Protein AF-A0A9E5FWW2-F1 (afdb_monomer)

Mean predicted aligned error: 11.04 Å

Solvent-accessible surface area (backbone atoms only — not comparable to full-atom values): 5131 Å² total; per-residue (Å²): 140,68,71,70,64,63,60,55,74,76,49,54,71,69,56,51,52,52,51,48,49,40,51,74,73,64,55,49,65,69,56,52,44,50,45,36,35,72,78,68,66,42,86,67,55,73,67,53,45,50,51,51,53,54,49,47,53,51,51,52,54,69,70,65,70,87,76,92,76,84,79,72,83,73,87,74,83,86,85,134

Foldseek 3Di:
DPPLVVLCVVDDPVLLVVLLVCVVVVHDLVRSQVCCCPVVVDHDDSVSSVSSSVVSVVVVVVVPPDDDDPPPPPPDDDDD

Secondary structure (DSSP, 8-state):
--HHHHHHTTS-HHHHHHHHHHHHTT--HHHHHHHHHHHS-----HHHHHHHHHHHHHHHHHH-SS--------------

Structure (mmCIF, N/CA/C/O backbone):
data_AF-A0A9E5FWW2-F1
#
_entry.id   AF-A0A9E5FWW2-F1
#
loop_
_atom_site.group_PDB
_atom_site.id
_atom_site.type_symbol
_atom_site.label_atom_id
_atom_site.label_alt_id
_atom_site.label_comp_id
_atom_site.label_asym_id
_atom_site.label_entity_id
_atom_site.label_seq_id
_atom_site.pdbx_PDB_ins_code
_atom_site.Cartn_x
_atom_site.Cartn_y
_atom_site.Cartn_z
_atom_site.occupancy
_atom_site.B_iso_or_equiv
_atom_site.auth_seq_id
_atom_site.auth_comp_id
_atom_site.auth_asym_id
_atom_site.auth_atom_id
_atom_site.pdbx_PDB_model_num
ATOM 1 N N . MET A 1 1 ? -2.817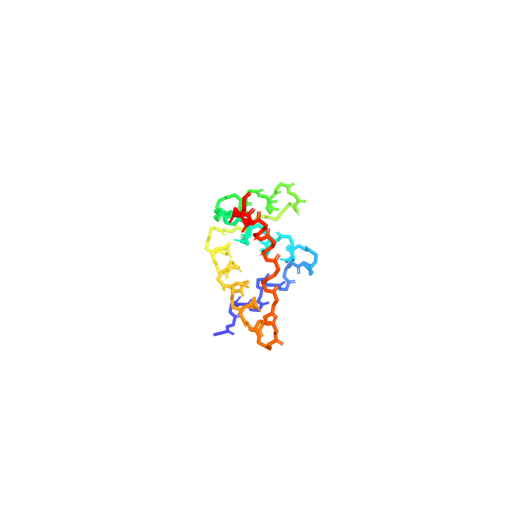 -19.083 -9.985 1.00 50.91 1 MET A N 1
ATOM 2 C CA . MET A 1 1 ? -3.408 -17.750 -10.234 1.00 50.91 1 MET A CA 1
ATOM 3 C C . MET A 1 1 ? -4.791 -17.594 -9.576 1.00 50.91 1 MET A C 1
ATOM 5 O O . MET A 1 1 ? -5.707 -17.123 -10.223 1.00 50.91 1 MET A O 1
ATOM 9 N N . ILE A 1 2 ? -4.983 -17.992 -8.305 1.00 54.53 2 ILE A N 1
ATOM 10 C CA . ILE A 1 2 ? -6.293 -17.847 -7.611 1.00 54.53 2 ILE A CA 1
ATOM 11 C C . ILE A 1 2 ? -6.207 -16.883 -6.411 1.00 54.53 2 ILE A C 1
ATOM 13 O O . ILE A 1 2 ? -7.192 -16.243 -6.070 1.00 54.53 2 ILE A O 1
ATOM 17 N N . HIS A 1 3 ? -5.026 -16.690 -5.814 1.00 53.66 3 HIS A N 1
ATOM 18 C CA . HIS A 1 3 ? -4.870 -15.794 -4.659 1.00 53.66 3 HIS A CA 1
ATOM 19 C C . HIS A 1 3 ? -4.946 -14.293 -5.010 1.00 53.66 3 HIS A C 1
ATOM 21 O O . HIS A 1 3 ? -5.428 -13.516 -4.193 1.00 53.66 3 HIS A O 1
ATOM 27 N N . SER A 1 4 ? -4.549 -13.903 -6.228 1.00 56.53 4 SER A N 1
ATOM 28 C CA . SER A 1 4 ? -4.494 -12.496 -6.6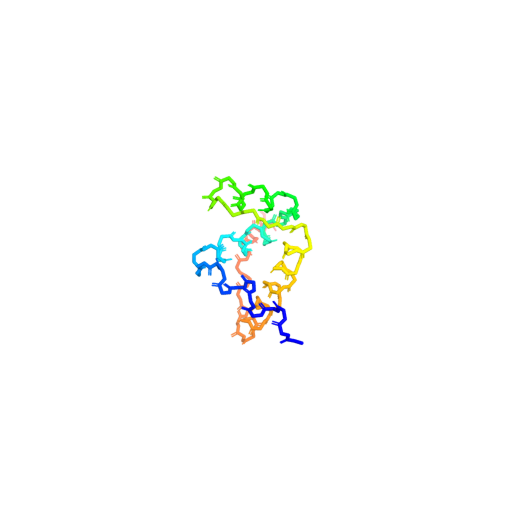75 1.00 56.53 4 SER A CA 1
ATOM 29 C C . SER A 1 4 ? -5.882 -11.828 -6.751 1.00 56.53 4 SER A C 1
ATOM 31 O O . SER A 1 4 ? -6.064 -10.694 -6.317 1.00 56.53 4 SER A O 1
ATOM 33 N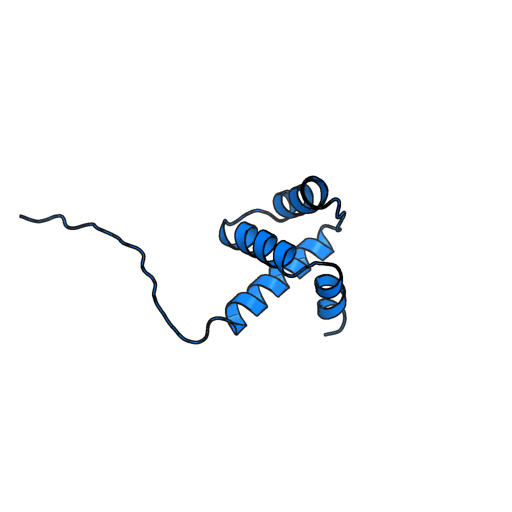 N . LEU A 1 5 ? -6.925 -12.564 -7.155 1.00 62.09 5 LEU A N 1
ATOM 34 C CA . LEU A 1 5 ? -8.274 -11.994 -7.291 1.00 62.09 5 LEU A CA 1
ATOM 35 C C . LEU A 1 5 ? -8.969 -11.735 -5.938 1.00 62.09 5 LEU A C 1
ATOM 37 O O . LEU A 1 5 ? -9.801 -10.837 -5.822 1.00 62.09 5 LEU A O 1
ATOM 41 N N . PHE A 1 6 ? -8.635 -12.508 -4.899 1.00 65.12 6 PHE A N 1
ATOM 42 C CA . PHE A 1 6 ? -9.293 -12.402 -3.592 1.00 65.12 6 PHE A CA 1
ATOM 43 C C . PHE A 1 6 ? -8.848 -11.166 -2.801 1.00 65.12 6 PHE A C 1
ATOM 45 O O . PHE A 1 6 ? -9.627 -10.615 -2.024 1.00 65.12 6 PHE A O 1
ATOM 52 N N . LEU A 1 7 ? -7.606 -10.717 -2.999 1.00 69.25 7 LEU A N 1
ATOM 53 C CA . LEU A 1 7 ? -7.056 -9.576 -2.274 1.00 69.25 7 LEU A CA 1
ATOM 54 C C . LEU A 1 7 ? -7.612 -8.247 -2.800 1.00 69.25 7 LEU A C 1
ATOM 56 O O . LEU A 1 7 ? -8.028 -7.402 -2.010 1.00 69.25 7 LEU A O 1
ATOM 60 N N . MET A 1 8 ? -7.687 -8.094 -4.126 1.00 67.88 8 MET A N 1
ATOM 61 C CA . MET A 1 8 ? -8.204 -6.878 -4.760 1.00 67.88 8 MET A CA 1
ATOM 62 C C . MET A 1 8 ? -9.702 -6.681 -4.516 1.00 67.88 8 MET A C 1
ATOM 64 O O . MET A 1 8 ? -10.136 -5.559 -4.293 1.00 67.88 8 MET A O 1
ATOM 68 N N . ALA A 1 9 ? -10.488 -7.761 -4.451 1.00 69.81 9 ALA A N 1
ATOM 69 C CA . ALA A 1 9 ? -11.921 -7.688 -4.157 1.00 69.81 9 ALA A CA 1
ATOM 70 C C . ALA A 1 9 ? -12.246 -7.162 -2.742 1.00 69.81 9 ALA A C 1
ATOM 72 O O . ALA A 1 9 ? -13.390 -6.802 -2.466 1.00 69.81 9 ALA A O 1
ATOM 73 N N . LYS A 1 10 ? -11.265 -7.132 -1.826 1.00 74.38 10 LYS A N 1
ATOM 74 C CA . LYS A 1 10 ? -11.429 -6.573 -0.473 1.00 74.38 10 LYS A CA 1
ATOM 75 C C . LYS A 1 10 ? -11.189 -5.062 -0.414 1.00 74.38 10 LYS A C 1
ATOM 77 O O . LYS A 1 10 ? -11.461 -4.478 0.633 1.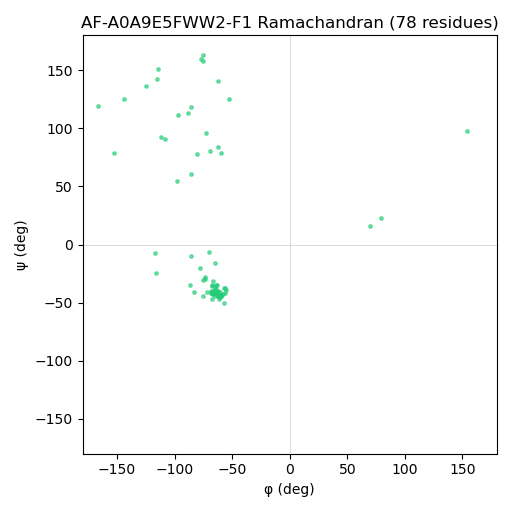00 74.38 10 LYS A O 1
ATOM 82 N N . LEU A 1 11 ? -10.672 -4.457 -1.483 1.00 82.25 11 LEU A N 1
ATOM 83 C CA . LEU A 1 11 ? -10.325 -3.040 -1.560 1.00 82.25 11 LEU A CA 1
ATOM 84 C C . LEU A 1 11 ? -11.208 -2.338 -2.595 1.00 82.25 11 LEU A C 1
ATOM 86 O O . LEU A 1 11 ? -11.531 -2.909 -3.634 1.00 82.25 11 LEU A O 1
ATOM 90 N N . SER A 1 12 ? -11.605 -1.095 -2.321 1.00 85.31 12 SER A N 1
ATOM 91 C CA . SER A 1 12 ? -12.287 -0.270 -3.324 1.00 85.31 12 SER A CA 1
ATOM 92 C C . SER A 1 12 ? -11.296 0.286 -4.349 1.00 85.31 12 SER A C 1
ATOM 94 O O . SER A 1 12 ? -10.102 0.396 -4.068 1.00 85.31 12 SER A O 1
ATOM 96 N N . GLU A 1 13 ? -11.786 0.689 -5.523 1.00 82.12 13 GLU A N 1
ATOM 9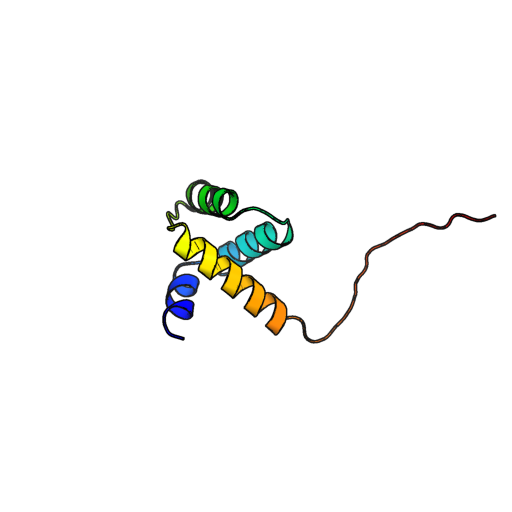7 C CA . GLU A 1 13 ? -10.954 1.313 -6.564 1.00 82.12 13 GLU A CA 1
ATOM 98 C C . GLU A 1 13 ? -10.200 2.550 -6.042 1.00 82.12 13 GLU A C 1
ATOM 100 O O . GLU A 1 13 ? -9.011 2.704 -6.319 1.00 82.12 13 GLU A O 1
ATOM 105 N N . ASP A 1 14 ? -10.842 3.370 -5.202 1.00 86.06 14 ASP A N 1
ATOM 106 C CA . ASP A 1 14 ? -10.222 4.546 -4.574 1.00 86.06 14 ASP A CA 1
ATOM 107 C C . ASP A 1 14 ? -9.052 4.171 -3.646 1.00 86.06 14 ASP A C 1
ATOM 109 O O . ASP A 1 14 ? -8.005 4.826 -3.635 1.00 86.06 14 ASP A O 1
ATOM 113 N N . GLN A 1 15 ? -9.206 3.094 -2.866 1.00 88.00 15 GLN A N 1
ATOM 114 C CA . GLN A 1 15 ? -8.144 2.578 -1.994 1.00 88.00 15 GLN A CA 1
ATOM 115 C C . GLN A 1 15 ? -6.982 2.041 -2.827 1.00 88.00 15 GLN A C 1
ATOM 117 O O . GLN A 1 15 ? -5.818 2.305 -2.532 1.00 88.00 15 GLN A O 1
ATOM 122 N N . LEU A 1 16 ? -7.307 1.331 -3.901 1.00 85.88 16 LEU A N 1
ATOM 123 C CA . LEU A 1 16 ? -6.358 0.788 -4.860 1.00 85.88 16 LEU A CA 1
ATOM 124 C C . LEU A 1 16 ? -5.524 1.884 -5.531 1.00 85.88 16 LEU A C 1
ATOM 126 O O . LEU A 1 16 ? -4.299 1.772 -5.588 1.00 85.88 16 LEU A O 1
ATOM 130 N N . GLN A 1 17 ? -6.158 2.979 -5.952 1.00 87.00 17 GLN A N 1
ATOM 131 C CA . GLN A 1 17 ? -5.460 4.148 -6.488 1.00 87.00 17 GLN A CA 1
ATOM 132 C C . GLN A 1 17 ? -4.516 4.779 -5.461 1.00 87.00 17 GLN A C 1
ATOM 134 O O . GLN A 1 17 ? -3.371 5.082 -5.792 1.00 87.00 17 GLN A O 1
ATOM 139 N N . LYS A 1 18 ? -4.953 4.938 -4.206 1.00 89.88 18 LYS A N 1
ATOM 140 C CA . LYS A 1 18 ? -4.104 5.478 -3.131 1.00 89.88 18 LYS A CA 1
ATOM 141 C C . LYS A 1 18 ? -2.877 4.611 -2.866 1.00 89.88 18 LYS A C 1
ATOM 143 O O . LYS A 1 18 ? -1.777 5.138 -2.730 1.00 89.88 18 LYS A O 1
ATOM 148 N N . ILE A 1 19 ? -3.049 3.292 -2.829 1.00 88.75 19 ILE A N 1
ATOM 149 C CA . ILE A 1 19 ? -1.939 2.358 -2.612 1.00 88.75 19 ILE A CA 1
ATOM 150 C C . ILE A 1 19 ? -0.992 2.382 -3.813 1.00 88.75 19 ILE A C 1
ATOM 152 O O . ILE A 1 19 ? 0.216 2.462 -3.619 1.00 88.75 19 ILE A O 1
ATOM 156 N N . SER A 1 20 ? -1.524 2.400 -5.039 1.00 86.88 20 SER A N 1
ATOM 157 C CA . SER A 1 20 ? -0.729 2.567 -6.260 1.00 86.88 20 SER A CA 1
ATOM 158 C C . SER A 1 20 ? 0.100 3.850 -6.227 1.00 86.88 20 SER A C 1
ATOM 160 O O . SER A 1 20 ? 1.272 3.826 -6.593 1.00 86.88 20 SER A O 1
ATOM 162 N N . GLN A 1 21 ? -0.477 4.957 -5.756 1.00 89.81 21 GLN A N 1
ATOM 163 C CA . GLN A 1 21 ? 0.240 6.218 -5.599 1.00 89.81 21 GLN A CA 1
ATOM 164 C C . GLN A 1 21 ? 1.399 6.074 -4.602 1.00 89.81 21 GLN A C 1
ATOM 166 O O . GLN A 1 21 ? 2.520 6.463 -4.909 1.00 89.81 21 GLN A O 1
ATOM 171 N N . TRP A 1 22 ? 1.176 5.458 -3.437 1.00 90.69 22 TRP A N 1
ATOM 172 C CA . TRP A 1 22 ? 2.252 5.235 -2.462 1.00 90.69 22 TRP A CA 1
ATOM 173 C C . TRP A 1 22 ? 3.356 4.322 -3.002 1.00 90.69 22 TRP A C 1
ATOM 175 O O . TRP A 1 22 ? 4.529 4.535 -2.704 1.00 90.69 22 TRP A O 1
ATOM 185 N N . VAL A 1 23 ? 3.001 3.325 -3.815 1.00 88.75 23 VAL A N 1
ATOM 186 C CA . VAL A 1 23 ? 3.970 2.458 -4.499 1.00 88.75 23 VAL A CA 1
ATOM 187 C C . VAL A 1 23 ? 4.800 3.260 -5.508 1.00 88.75 23 VAL A C 1
ATOM 189 O O . VAL A 1 23 ? 6.022 3.130 -5.512 1.00 88.75 23 VAL A O 1
ATOM 192 N N . GLN A 1 24 ? 4.172 4.136 -6.299 1.00 85.94 24 GLN A N 1
ATOM 193 C CA . GLN A 1 24 ? 4.862 5.036 -7.238 1.00 85.94 24 GLN A CA 1
ATOM 194 C C . GLN A 1 24 ? 5.771 6.049 -6.528 1.00 85.94 24 GLN A C 1
ATOM 196 O O . GLN A 1 24 ? 6.854 6.360 -7.016 1.00 85.94 24 GLN A O 1
ATOM 201 N N . GLU A 1 25 ? 5.366 6.521 -5.349 1.00 88.19 25 GLU A N 1
ATOM 202 C CA . GLU A 1 25 ? 6.175 7.375 -4.471 1.00 88.19 25 GLU A CA 1
ATOM 203 C C . GLU A 1 25 ? 7.361 6.620 -3.830 1.00 88.19 25 GLU A C 1
ATOM 205 O O . GLU A 1 25 ? 8.199 7.232 -3.167 1.00 88.19 25 GLU A O 1
ATOM 210 N N . GLY A 1 26 ? 7.458 5.298 -4.018 1.00 87.06 26 GLY A N 1
ATOM 211 C CA . GLY A 1 26 ? 8.533 4.467 -3.476 1.00 87.06 26 GLY A CA 1
ATOM 212 C C . GLY A 1 26 ? 8.355 4.108 -1.998 1.00 87.06 26 GLY A C 1
ATOM 213 O O . GLY A 1 26 ? 9.336 3.799 -1.316 1.00 87.06 26 GLY A O 1
ATOM 214 N N . ALA A 1 27 ? 7.126 4.150 -1.474 1.00 91.50 27 ALA A N 1
ATOM 215 C CA . ALA A 1 27 ? 6.847 3.767 -0.096 1.00 91.50 27 ALA A CA 1
ATOM 216 C C . ALA A 1 27 ? 7.181 2.287 0.158 1.00 91.50 27 ALA A C 1
ATOM 218 O O . ALA A 1 27 ? 6.902 1.400 -0.650 1.00 91.50 27 ALA A O 1
ATOM 219 N N . SER A 1 28 ? 7.753 1.999 1.328 1.00 91.31 28 SER A N 1
ATOM 220 C CA . SER A 1 28 ? 8.040 0.624 1.733 1.00 91.31 28 SER A CA 1
ATOM 221 C C . SER A 1 28 ? 6.770 -0.119 2.165 1.00 91.31 28 SER A C 1
ATOM 223 O O . SER A 1 28 ? 5.779 0.479 2.590 1.00 91.31 28 SER A O 1
ATOM 225 N N . LEU A 1 29 ? 6.812 -1.454 2.125 1.00 91.00 29 LEU A N 1
ATOM 226 C CA . LEU A 1 29 ? 5.674 -2.311 2.489 1.00 91.00 29 LEU A CA 1
ATOM 227 C C . LEU A 1 29 ? 5.158 -2.043 3.910 1.00 91.00 29 LEU A C 1
ATOM 229 O O . LEU A 1 29 ? 3.954 -2.056 4.135 1.00 91.00 29 LEU A O 1
ATOM 233 N N . SER A 1 30 ? 6.049 -1.764 4.865 1.00 91.25 30 SER A N 1
ATOM 234 C CA . SER A 1 30 ? 5.664 -1.441 6.244 1.00 91.25 30 SER A CA 1
ATOM 235 C C . SER A 1 30 ? 4.930 -0.103 6.347 1.00 91.25 30 SER A C 1
ATOM 237 O O . SER A 1 30 ? 3.986 0.021 7.126 1.00 91.25 30 SER A O 1
ATOM 239 N N . VAL A 1 31 ? 5.322 0.886 5.537 1.00 92.38 31 VAL A N 1
ATOM 240 C CA . VAL A 1 31 ? 4.638 2.183 5.458 1.00 92.38 31 VAL A CA 1
ATOM 241 C C . VAL A 1 31 ? 3.245 2.007 4.860 1.00 92.38 31 VAL A C 1
ATOM 243 O O . VAL A 1 31 ? 2.273 2.492 5.435 1.00 92.38 31 VAL A O 1
ATOM 246 N N . ILE A 1 32 ? 3.131 1.263 3.758 1.00 91.81 32 ILE A N 1
ATOM 247 C CA . ILE A 1 32 ? 1.843 0.963 3.117 1.00 91.81 32 ILE A CA 1
ATOM 248 C C . ILE A 1 32 ? 0.926 0.196 4.079 1.00 91.81 32 ILE A C 1
ATOM 250 O O . ILE A 1 32 ? -0.236 0.556 4.239 1.00 91.81 32 ILE A O 1
ATOM 254 N N . GLN A 1 33 ? 1.451 -0.812 4.779 1.00 92.38 33 GLN A N 1
ATOM 255 C CA . GLN A 1 33 ? 0.709 -1.580 5.781 1.00 92.38 33 GLN A CA 1
ATOM 256 C C . GLN A 1 33 ? 0.185 -0.690 6.917 1.00 92.38 33 GLN A C 1
ATOM 258 O O . GLN A 1 33 ? -0.972 -0.812 7.320 1.00 92.38 33 GLN A O 1
ATOM 263 N N . GLY A 1 34 ? 1.022 0.223 7.419 1.00 92.94 34 GLY A N 1
ATOM 264 C CA . GLY A 1 34 ? 0.629 1.184 8.445 1.00 92.94 34 GLY A CA 1
ATOM 265 C C . GLY A 1 34 ? -0.480 2.120 7.966 1.00 92.94 34 GLY A C 1
ATOM 266 O O . GLY A 1 34 ? -1.460 2.310 8.679 1.00 92.94 34 GLY A O 1
ATOM 267 N N . LYS A 1 35 ? -0.363 2.640 6.738 1.00 92.31 35 LYS A N 1
ATOM 268 C CA . LYS A 1 35 ? -1.366 3.512 6.110 1.00 92.31 35 LYS A CA 1
ATOM 269 C C . LYS A 1 35 ? -2.688 2.803 5.850 1.00 92.31 35 LYS A C 1
ATOM 271 O O . LYS A 1 35 ? -3.742 3.368 6.104 1.00 92.31 35 LYS A O 1
ATOM 276 N N . LEU A 1 36 ? -2.650 1.549 5.408 1.00 91.00 36 LEU A N 1
ATOM 277 C CA . LEU A 1 36 ? -3.848 0.722 5.259 1.00 91.00 36 LEU A CA 1
ATOM 278 C C . LEU A 1 36 ? -4.598 0.574 6.588 1.00 91.00 36 LEU A C 1
ATOM 280 O O . LEU A 1 36 ? -5.819 0.727 6.634 1.00 91.00 36 LEU A O 1
ATOM 284 N N . ALA A 1 37 ? -3.866 0.350 7.679 1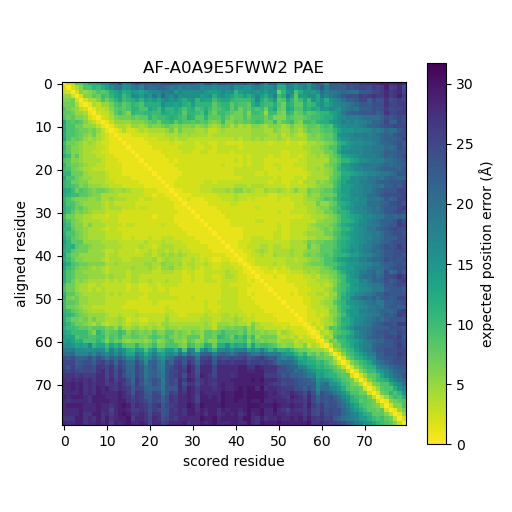.00 91.31 37 ALA A N 1
ATOM 285 C CA . ALA A 1 37 ? -4.451 0.237 9.007 1.00 91.31 37 ALA A CA 1
ATOM 286 C C . ALA A 1 37 ? -4.952 1.585 9.554 1.00 91.31 37 ALA A C 1
ATOM 288 O O . ALA A 1 37 ? -6.018 1.624 10.162 1.00 91.31 37 ALA A O 1
ATOM 289 N N . SER A 1 38 ? -4.220 2.685 9.352 1.00 92.00 38 SER A N 1
ATOM 290 C CA . SER A 1 38 ? -4.570 3.994 9.917 1.00 92.00 38 SER A CA 1
ATOM 291 C C . SER A 1 38 ? -5.599 4.773 9.095 1.00 92.00 38 SER A C 1
ATOM 293 O O . SER A 1 38 ? -6.481 5.396 9.679 1.00 92.00 38 SER A O 1
ATOM 295 N N . GLU A 1 39 ? -5.498 4.753 7.764 1.00 91.12 39 GLU A N 1
ATOM 296 C CA . GLU A 1 39 ? -6.375 5.510 6.859 1.00 91.12 39 GLU A CA 1
ATOM 297 C C . GLU A 1 39 ? -7.652 4.730 6.525 1.00 91.12 39 GLU A C 1
ATOM 299 O O . GLU A 1 39 ? -8.723 5.324 6.414 1.00 91.12 39 GLU A O 1
ATOM 304 N N . PHE A 1 40 ? -7.565 3.399 6.408 1.00 87.75 40 PHE A N 1
ATOM 305 C CA . PHE A 1 40 ? -8.694 2.559 5.991 1.00 87.75 40 PHE A CA 1
ATOM 306 C C . PHE A 1 40 ? -9.161 1.557 7.054 1.00 87.75 40 PHE A C 1
ATOM 308 O O . PHE A 1 40 ? -10.180 0.896 6.854 1.00 87.75 40 PHE A O 1
ATOM 315 N N . GLY A 1 41 ? -8.450 1.418 8.179 1.00 88.06 41 GLY A N 1
ATOM 316 C CA . GLY A 1 41 ? -8.778 0.414 9.199 1.00 88.06 41 GLY A CA 1
ATOM 317 C C . GLY A 1 41 ? -8.505 -1.026 8.753 1.00 88.06 41 GLY A C 1
ATOM 318 O O . GLY A 1 41 ? -9.015 -1.966 9.364 1.00 88.06 41 GLY A O 1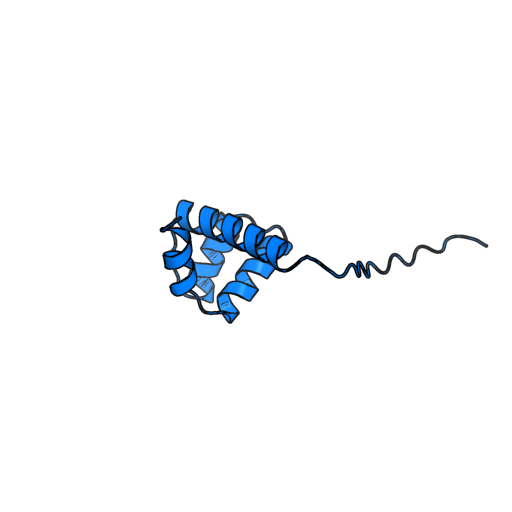
ATOM 319 N N . ILE A 1 42 ? -7.732 -1.222 7.680 1.00 87.50 42 ILE A N 1
ATOM 320 C CA . ILE A 1 42 ? -7.497 -2.532 7.070 1.00 87.50 42 ILE A CA 1
ATOM 321 C C . ILE A 1 42 ? -6.182 -3.098 7.593 1.00 87.50 42 ILE A C 1
ATOM 323 O O . ILE A 1 42 ? -5.097 -2.621 7.268 1.00 87.50 42 ILE A O 1
ATOM 327 N N . SER A 1 43 ? -6.277 -4.162 8.387 1.00 86.62 43 SER A N 1
ATOM 328 C CA . SER A 1 43 ? -5.107 -4.930 8.805 1.00 86.62 43 SER A CA 1
ATOM 329 C C . SER A 1 43 ? -4.811 -6.020 7.775 1.00 86.62 43 SER A C 1
ATOM 331 O O . SER A 1 43 ? -5.598 -6.950 7.601 1.00 86.62 43 SER A O 1
ATOM 333 N N . MET A 1 44 ? -3.681 -5.891 7.081 1.00 85.81 44 MET A N 1
ATOM 334 C CA . MET A 1 44 ? -3.156 -6.899 6.153 1.00 85.81 44 MET A CA 1
ATOM 335 C C . MET A 1 44 ? -1.841 -7.453 6.693 1.00 85.81 44 MET A C 1
ATOM 337 O O . MET A 1 44 ? -1.113 -6.743 7.392 1.00 85.81 44 MET A O 1
ATOM 341 N N . THR A 1 45 ? -1.508 -8.705 6.378 1.00 89.56 45 THR A N 1
ATOM 342 C CA . THR A 1 45 ? -0.191 -9.247 6.732 1.00 89.56 45 THR A CA 1
ATOM 343 C C . THR A 1 45 ? 0.889 -8.698 5.800 1.00 89.56 45 THR A C 1
ATOM 345 O O . THR A 1 45 ? 0.605 -8.190 4.717 1.00 89.56 45 THR A O 1
ATOM 348 N N . PHE A 1 46 ? 2.156 -8.821 6.196 1.00 88.19 46 PHE A N 1
ATOM 349 C CA . PHE A 1 46 ? 3.274 -8.402 5.347 1.00 88.19 46 PHE A CA 1
ATOM 350 C C . PHE A 1 46 ? 3.269 -9.109 3.981 1.00 88.19 46 PHE A C 1
ATOM 352 O O . PHE A 1 46 ? 3.571 -8.491 2.963 1.00 88.19 46 PHE A O 1
ATOM 359 N N . LEU A 1 47 ? 2.894 -10.393 3.957 1.00 89.44 47 LEU A N 1
ATOM 360 C CA . LEU A 1 47 ? 2.807 -11.168 2.722 1.00 89.44 47 LEU A CA 1
ATOM 361 C C . LEU A 1 47 ? 1.678 -10.656 1.823 1.00 89.44 47 LEU A C 1
ATOM 363 O O . LEU A 1 47 ? 1.880 -10.519 0.622 1.00 89.44 47 LEU A O 1
ATOM 367 N N . ASP A 1 48 ? 0.531 -10.309 2.404 1.00 88.19 48 ASP A N 1
ATOM 368 C CA . ASP A 1 48 ? -0.591 -9.745 1.652 1.00 88.19 48 ASP A CA 1
ATOM 369 C C . ASP A 1 48 ? -0.208 -8.407 1.010 1.00 88.19 48 ASP A C 1
ATOM 371 O O . ASP A 1 48 ? -0.476 -8.184 -0.165 1.00 88.19 48 ASP A O 1
ATOM 375 N N . VAL A 1 49 ? 0.474 -7.528 1.753 1.00 89.19 49 VAL A N 1
ATOM 376 C CA . VAL A 1 49 ? 0.932 -6.236 1.217 1.00 89.19 49 VAL A CA 1
ATOM 377 C C . VAL A 1 49 ? 1.989 -6.436 0.133 1.00 89.19 49 VAL A C 1
ATOM 379 O O . VAL A 1 49 ? 1.953 -5.748 -0.881 1.00 89.19 49 VAL A O 1
ATOM 382 N N . ARG A 1 50 ? 2.909 -7.397 0.303 1.00 88.50 50 ARG A N 1
ATOM 383 C CA . ARG A 1 50 ? 3.897 -7.749 -0.727 1.00 88.50 50 ARG A CA 1
ATOM 384 C C . ARG A 1 50 ? 3.212 -8.158 -2.032 1.00 88.50 50 ARG A C 1
ATOM 386 O O . ARG A 1 50 ? 3.541 -7.603 -3.074 1.00 88.50 50 ARG A O 1
ATOM 393 N N . LEU A 1 51 ? 2.250 -9.076 -1.949 1.00 87.25 51 LEU A N 1
ATOM 394 C CA . LEU A 1 51 ? 1.483 -9.551 -3.101 1.00 87.25 51 LEU A CA 1
ATOM 395 C C . LEU A 1 51 ? 0.662 -8.425 -3.736 1.00 87.25 51 LEU A C 1
ATOM 397 O O . LEU A 1 51 ? 0.660 -8.297 -4.951 1.00 87.25 51 LEU A O 1
ATOM 401 N N . LEU A 1 52 ? 0.031 -7.569 -2.928 1.00 87.38 52 LEU A N 1
ATOM 402 C CA . LEU A 1 52 ? -0.727 -6.417 -3.418 1.00 87.38 52 LEU A CA 1
ATOM 403 C C . LEU A 1 52 ? 0.147 -5.452 -4.224 1.00 87.38 52 LEU A C 1
ATOM 405 O O . LEU A 1 52 ? -0.267 -4.977 -5.274 1.00 87.38 52 LEU A O 1
ATOM 409 N N . VAL A 1 53 ? 1.349 -5.147 -3.733 1.00 87.62 53 VAL A N 1
ATOM 410 C CA . VAL A 1 53 ? 2.290 -4.265 -4.433 1.00 87.62 53 VAL A CA 1
ATOM 411 C C . VAL A 1 53 ? 2.799 -4.913 -5.719 1.00 87.62 53 VAL A C 1
ATOM 413 O O . VAL A 1 53 ? 2.878 -4.240 -6.743 1.00 87.62 53 VAL A O 1
ATOM 416 N N . ASP A 1 54 ? 3.111 -6.210 -5.688 1.00 87.38 54 ASP A N 1
ATOM 417 C CA . ASP A 1 54 ? 3.519 -6.951 -6.884 1.00 87.38 54 ASP A CA 1
ATOM 418 C C . ASP A 1 54 ? 2.377 -6.977 -7.938 1.00 87.38 54 ASP A C 1
ATOM 420 O O . ASP A 1 54 ? 2.634 -6.739 -9.118 1.00 87.38 54 ASP A O 1
ATOM 424 N N . ASP A 1 55 ? 1.117 -7.144 -7.518 1.00 83.50 55 ASP A N 1
ATOM 425 C CA . ASP A 1 55 ? -0.071 -7.104 -8.389 1.00 83.50 55 ASP A CA 1
ATOM 426 C C . ASP A 1 55 ? -0.335 -5.695 -8.952 1.00 83.50 55 ASP A C 1
ATOM 428 O O . ASP A 1 55 ? -0.621 -5.536 -10.139 1.00 83.50 55 ASP A O 1
ATOM 432 N N . LEU A 1 56 ? -0.193 -4.649 -8.132 1.00 84.00 56 LEU A N 1
ATOM 433 C CA . LEU A 1 56 ? -0.300 -3.255 -8.577 1.00 84.00 56 LEU A CA 1
ATOM 434 C C . LEU A 1 56 ? 0.748 -2.921 -9.639 1.00 84.00 56 LEU A C 1
ATOM 436 O O . LEU A 1 56 ? 0.425 -2.263 -10.623 1.00 84.00 56 LEU A O 1
ATOM 440 N N . ASN A 1 57 ? 1.980 -3.403 -9.475 1.00 81.38 57 ASN A N 1
ATOM 441 C CA . ASN A 1 57 ? 3.031 -3.228 -10.474 1.00 81.38 57 ASN A CA 1
ATOM 442 C C . ASN A 1 57 ? 2.692 -3.943 -11.790 1.00 81.38 57 ASN A C 1
ATOM 444 O O . ASN A 1 57 ? 2.955 -3.393 -12.857 1.00 81.38 57 ASN A O 1
ATOM 448 N N . LEU A 1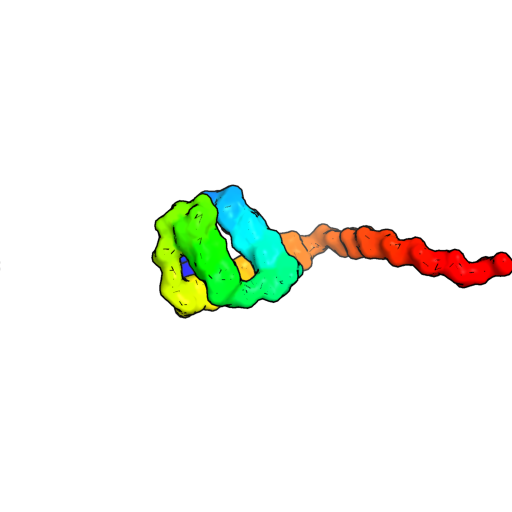 58 ? 2.081 -5.132 -11.729 1.00 74.62 58 LEU A N 1
ATOM 449 C CA . LEU A 1 58 ? 1.624 -5.856 -12.918 1.00 74.62 58 LEU A CA 1
ATOM 450 C C . LEU A 1 58 ? 0.495 -5.105 -13.642 1.00 74.62 58 LEU A C 1
ATOM 452 O O . LEU A 1 58 ? 0.534 -4.974 -14.860 1.00 74.62 58 LEU A O 1
ATOM 456 N N . ILE A 1 59 ? -0.473 -4.558 -12.900 1.00 70.31 59 ILE A N 1
ATOM 457 C CA . ILE A 1 59 ? -1.594 -3.782 -13.459 1.00 70.31 59 ILE A CA 1
ATOM 458 C C . ILE A 1 59 ? -1.118 -2.452 -14.044 1.00 70.31 59 ILE A C 1
ATOM 460 O O . ILE A 1 59 ? -1.603 -2.036 -15.094 1.00 70.31 59 ILE A O 1
ATOM 464 N N . LEU A 1 60 ? -0.172 -1.777 -13.383 1.00 69.19 60 LEU A N 1
ATOM 465 C CA . LEU A 1 60 ? 0.454 -0.566 -13.913 1.00 69.19 60 LEU A CA 1
ATOM 466 C C . LEU A 1 60 ? 1.143 -0.857 -15.251 1.00 69.19 60 LEU A C 1
ATOM 468 O O . LEU A 1 60 ? 0.935 -0.113 -16.202 1.00 69.19 60 LEU A O 1
ATOM 472 N N . GLN A 1 61 ? 1.869 -1.975 -15.353 1.00 65.75 61 GLN A N 1
ATOM 473 C CA . GLN A 1 61 ? 2.497 -2.411 -16.603 1.00 65.75 61 GLN A CA 1
ATOM 474 C C . GLN A 1 61 ? 1.475 -2.794 -17.682 1.00 65.75 61 GLN A C 1
ATOM 476 O O . GLN A 1 61 ? 1.644 -2.412 -18.834 1.00 65.75 61 GLN A O 1
ATOM 481 N N . GLU A 1 62 ? 0.398 -3.504 -17.334 1.00 63.88 62 GLU A N 1
ATOM 482 C CA . GLU A 1 62 ? -0.658 -3.879 -18.288 1.00 63.88 62 GLU A CA 1
ATOM 483 C C . GLU A 1 62 ? -1.443 -2.657 -18.795 1.00 63.88 62 GLU A C 1
ATOM 485 O O . GLU A 1 62 ? -1.879 -2.617 -19.945 1.00 63.88 62 GLU A O 1
ATOM 490 N N . LYS A 1 63 ? -1.591 -1.624 -17.958 1.00 59.91 63 LYS A N 1
ATOM 491 C CA . LYS A 1 63 ? -2.210 -0.349 -18.338 1.00 59.91 63 LYS A CA 1
ATOM 492 C C . LYS A 1 63 ? -1.269 0.548 -19.157 1.00 59.91 63 LYS A C 1
ATOM 494 O O . LYS A 1 63 ? -1.749 1.434 -19.866 1.00 59.91 63 LYS A O 1
ATOM 499 N N . GLU A 1 64 ? 0.041 0.318 -19.092 1.00 53.56 64 GLU A N 1
ATOM 500 C CA . GLU A 1 64 ? 1.080 1.078 -19.795 1.00 53.56 64 GLU A CA 1
ATOM 501 C C . GLU A 1 64 ? 1.561 0.407 -21.098 1.00 53.56 64 GLU A C 1
ATOM 503 O O . GLU A 1 64 ? 2.754 0.297 -21.342 1.00 53.56 64 GLU A O 1
ATOM 508 N N . GLU A 1 65 ? 0.652 0.080 -22.023 1.00 49.41 65 GLU A N 1
ATOM 509 C CA . GLU A 1 65 ? 0.938 0.154 -23.469 1.00 49.41 65 GLU A CA 1
ATOM 510 C C . GLU A 1 65 ? -0.319 0.607 -24.253 1.00 49.41 65 GLU A C 1
ATOM 512 O O . GLU A 1 65 ? -1.347 -0.067 -24.175 1.00 49.41 65 GLU A O 1
ATOM 517 N N . PRO A 1 66 ? -0.294 1.678 -25.085 1.00 51.62 66 PRO A N 1
ATOM 518 C CA . PRO A 1 66 ? 0.697 2.742 -25.226 1.00 51.62 66 PRO A CA 1
ATOM 519 C C . PRO A 1 66 ? 0.094 4.158 -25.068 1.00 51.62 66 PRO A C 1
ATOM 521 O O . PRO A 1 66 ? -0.881 4.525 -25.723 1.00 51.62 66 PRO A O 1
ATOM 524 N N . LYS A 1 67 ? 0.788 5.024 -24.327 1.00 45.62 67 LYS A N 1
ATOM 525 C CA . LYS A 1 67 ? 1.358 6.265 -24.879 1.00 45.62 67 LYS A CA 1
ATOM 526 C C . LYS A 1 67 ? 2.345 6.853 -23.883 1.00 45.62 67 LYS A C 1
ATOM 528 O O . LYS A 1 67 ? 2.001 7.223 -22.769 1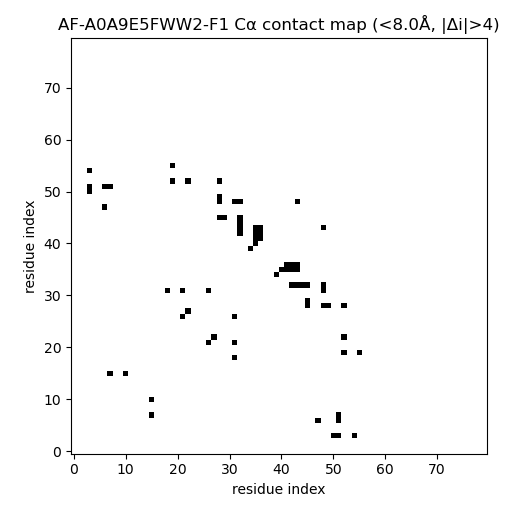.00 45.62 67 LYS A O 1
ATOM 533 N N . LYS A 1 68 ? 3.585 6.940 -24.354 1.00 56.22 68 LYS A N 1
ATOM 534 C CA . LYS A 1 68 ? 4.605 7.820 -23.808 1.00 56.22 68 LYS A CA 1
ATOM 535 C C . LYS A 1 68 ? 4.028 9.231 -23.750 1.00 56.22 68 LYS A C 1
ATOM 537 O O . LYS A 1 68 ? 3.641 9.738 -24.792 1.00 56.22 68 LYS A O 1
ATOM 542 N N . GLU A 1 69 ? 4.058 9.843 -22.583 1.00 46.00 69 GLU A N 1
ATOM 543 C CA . GLU A 1 69 ? 4.295 11.276 -22.425 1.00 46.00 69 GLU A CA 1
ATOM 544 C C . GLU A 1 69 ? 4.911 11.445 -21.038 1.00 46.00 69 GLU A C 1
ATOM 546 O O . GLU A 1 69 ? 4.277 11.724 -20.025 1.00 46.00 69 GLU A O 1
ATOM 551 N N . ASN A 1 70 ? 6.207 11.139 -21.014 1.00 47.06 70 ASN A N 1
ATOM 552 C CA . ASN A 1 70 ? 7.130 11.691 -20.047 1.00 47.06 70 ASN A CA 1
ATOM 553 C C . ASN A 1 70 ? 7.163 13.213 -20.258 1.00 47.06 70 ASN A C 1
ATOM 555 O O . ASN A 1 70 ? 8.047 13.705 -20.951 1.00 47.06 70 ASN A O 1
ATOM 559 N N . ASP A 1 71 ? 6.211 13.940 -19.677 1.00 46.94 71 ASP A N 1
ATOM 560 C CA . ASP A 1 71 ? 6.347 15.379 -19.437 1.00 46.94 71 ASP A CA 1
ATOM 561 C C . ASP A 1 71 ? 7.070 15.590 -18.099 1.00 46.94 71 ASP A C 1
ATOM 563 O O . ASP A 1 71 ? 6.573 16.194 -17.147 1.00 46.94 71 ASP A O 1
ATOM 567 N N . GLN A 1 72 ? 8.305 15.090 -18.021 1.00 43.84 72 GLN A N 1
ATOM 568 C CA . GLN A 1 72 ? 9.306 15.737 -17.189 1.00 43.84 72 GLN A CA 1
ATOM 569 C C . GLN A 1 72 ? 9.703 17.022 -17.909 1.00 43.84 72 GLN A C 1
ATOM 571 O O . GLN A 1 72 ? 10.560 17.024 -18.790 1.00 43.84 72 GLN A O 1
ATOM 576 N N . ASN A 1 73 ? 9.069 18.128 -17.517 1.00 49.38 73 ASN A N 1
ATOM 577 C CA . ASN A 1 73 ? 9.581 19.473 -17.738 1.00 49.38 73 ASN A CA 1
ATOM 578 C C . ASN A 1 73 ? 10.944 19.612 -17.035 1.00 49.38 73 ASN A C 1
ATOM 580 O O . ASN A 1 73 ? 11.059 20.167 -15.943 1.00 49.38 73 ASN A O 1
ATOM 584 N N . SER A 1 74 ? 11.988 19.083 -17.666 1.00 48.03 74 SER A N 1
ATOM 585 C CA . SER A 1 74 ? 13.363 19.500 -17.463 1.00 48.03 74 SER A CA 1
ATOM 586 C C . SER A 1 74 ? 13.584 20.771 -18.278 1.00 48.03 74 SER A C 1
ATOM 588 O O . SER A 1 74 ? 14.181 20.740 -19.352 1.00 48.03 74 SER A O 1
ATOM 590 N N . SER A 1 75 ? 13.101 21.904 -17.768 1.00 48.34 75 SER A N 1
ATOM 591 C CA . SER A 1 75 ? 13.647 23.207 -18.149 1.00 48.34 75 SER A CA 1
ATOM 592 C C . SER A 1 75 ? 15.054 23.324 -17.561 1.00 48.34 75 SER A C 1
ATOM 594 O O . SER A 1 75 ? 15.262 23.905 -16.499 1.00 48.34 75 SER A O 1
ATOM 596 N N . ILE A 1 76 ? 16.015 22.715 -18.252 1.00 55.66 76 ILE A N 1
ATOM 597 C CA . ILE A 1 76 ? 17.409 23.141 -18.247 1.00 55.66 76 ILE A CA 1
ATOM 598 C C . ILE A 1 76 ? 17.665 23.669 -19.659 1.00 55.66 76 ILE A C 1
ATOM 600 O O . ILE A 1 76 ? 18.006 22.906 -20.556 1.00 55.66 76 ILE A O 1
ATOM 604 N N . GLU A 1 77 ? 17.479 24.973 -19.856 1.00 53.53 77 GLU A N 1
ATOM 605 C CA . GLU A 1 77 ? 18.205 25.710 -20.890 1.00 53.53 77 GLU A CA 1
ATOM 606 C C . GLU A 1 77 ? 19.227 26.601 -20.185 1.00 53.53 77 GLU A C 1
ATOM 608 O O . GLU A 1 77 ? 18.958 27.726 -19.769 1.00 53.53 77 GLU A O 1
ATOM 613 N N . GLU A 1 78 ? 20.418 26.038 -20.014 1.00 54.62 78 GLU A N 1
ATOM 614 C CA . GLU A 1 78 ? 21.658 26.797 -19.995 1.00 54.62 78 GLU A CA 1
ATOM 615 C C . GLU A 1 78 ? 22.102 26.938 -21.460 1.00 54.62 78 GLU A C 1
ATOM 617 O O . GLU A 1 78 ? 22.297 25.917 -22.120 1.00 54.62 78 GLU A O 1
ATOM 622 N N . ASN A 1 79 ? 22.196 28.178 -21.967 1.00 44.28 79 ASN A N 1
ATOM 623 C CA . ASN A 1 79 ? 23.234 28.695 -22.884 1.00 44.28 79 ASN A CA 1
ATOM 624 C C . ASN A 1 79 ? 22.722 29.874 -23.742 1.00 44.28 79 ASN A C 1
ATOM 626 O O . ASN A 1 79 ? 22.123 29.663 -24.796 1.00 44.28 79 ASN A O 1
ATOM 630 N N . THR A 1 80 ? 23.017 31.111 -23.326 1.00 43.03 80 THR A N 1
ATOM 631 C CA . THR A 1 80 ? 23.761 32.121 -24.118 1.00 43.03 80 THR A CA 1
ATOM 632 C C . THR A 1 80 ? 24.295 33.195 -23.173 1.00 43.03 80 THR A C 1
ATOM 634 O O . THR A 1 80 ? 23.509 33.662 -22.319 1.00 43.03 80 THR A O 1
#

pLDDT: mean 75.21, std 16.95, range [43.03, 92.94]

Radius of gyration: 16.38 Å; Cα contacts (8 Å, |Δi|>4): 36; chains: 1; bounding box: 36×50×35 Å

Nearest PDB structures (foldseek):
  6xg8-assembly1_B  TM=6.557E-01  e=2.928E+00  Acetivibrio thermocellus ATCC 27405
  7s03-assembly1_A-2  TM=5.095E-01  e=2.604E+00  Homo sapiens
  1d2z-assembly2_C  TM=4.504E-01  e=3.492E+00  Drosophila melanogaster

Sequence (80 aa):
MIHSLFLMAKLSEDQLQKISQWVQEGASLSVIQGKLASEFGISMTFLDVRLLVDDLNLILQEKEEPKKENDQNSSIEENT